Protein AF-A0A354GU33-F1 (afdb_monomer_lite)

pLDDT: mean 70.09, std 25.25, range [29.86, 96.25]

Sequence (127 aa):
MLGGLTSPANFEFTSLPSSIGRVNFSSPTLNGFCYNGVAIHPILAEVFAMAITVEAVYENGVLKPAQSLPLKEHEIVQVTVQQAQPSLAERIVARARALPPDVLDCLPDDLAAQHDHYLYGTPKKPE

Structure (mmCIF, N/CA/C/O backbone):
data_AF-A0A354GU33-F1
#
_entry.id   AF-A0A354GU33-F1
#
loop_
_atom_site.group_PDB
_atom_site.id
_atom_site.type_symbol
_atom_site.label_atom_id
_atom_site.label_alt_id
_atom_site.label_comp_id
_atom_site.label_asym_id
_atom_site.label_entity_id
_atom_site.label_seq_id
_atom_site.pdbx_PDB_ins_code
_atom_site.Cartn_x
_atom_site.Cartn_y
_atom_site.Cartn_z
_atom_site.occupancy
_atom_site.B_iso_or_equiv
_atom_site.auth_seq_id
_atom_site.auth_comp_id
_atom_site.auth_asym_id
_atom_site.auth_atom_id
_atom_site.pdbx_PDB_model_num
ATOM 1 N N . MET A 1 1 ? -40.350 23.631 28.644 1.00 38.28 1 MET A N 1
ATOM 2 C CA . MET A 1 1 ? -40.079 22.345 27.974 1.00 38.28 1 MET A CA 1
ATOM 3 C C . MET A 1 1 ? -38.588 22.259 27.710 1.00 38.28 1 MET A C 1
ATOM 5 O O . MET A 1 1 ? -38.028 23.208 27.183 1.00 38.28 1 MET A O 1
ATOM 9 N N . LEU A 1 2 ? -37.972 21.183 28.192 1.00 42.56 2 LEU A N 1
ATOM 10 C CA . LEU A 1 2 ? -36.562 20.829 28.023 1.00 42.56 2 LEU A CA 1
ATOM 11 C C . LEU A 1 2 ? -36.307 20.300 26.604 1.00 42.56 2 LEU A C 1
ATOM 13 O O . LEU A 1 2 ? -37.140 19.577 26.068 1.00 42.56 2 LEU A O 1
ATOM 17 N N . GLY A 1 3 ? -35.135 20.602 26.053 1.00 35.66 3 GLY A N 1
ATOM 18 C CA . GLY A 1 3 ? -34.580 19.976 24.849 1.00 35.66 3 GLY A CA 1
ATOM 19 C C . GLY A 1 3 ? -33.482 20.877 24.287 1.00 35.66 3 GLY A C 1
ATOM 20 O O . GLY A 1 3 ? -33.728 22.050 24.053 1.00 35.66 3 GLY A O 1
ATOM 21 N N . GLY A 1 4 ? -32.238 20.465 24.099 1.00 33.44 4 GLY A N 1
ATOM 22 C CA . GLY A 1 4 ? -31.658 19.129 24.051 1.00 33.44 4 GLY A CA 1
ATOM 23 C C . GLY A 1 4 ? -30.492 19.226 23.067 1.00 33.44 4 GLY A C 1
ATOM 24 O O . GLY A 1 4 ? -30.677 19.661 21.938 1.00 33.44 4 GLY A O 1
ATOM 25 N N . LEU A 1 5 ? -29.293 18.927 23.555 1.00 44.72 5 LEU A N 1
ATOM 26 C CA . LEU A 1 5 ? -27.995 19.019 22.886 1.00 44.72 5 LEU A CA 1
ATOM 27 C C . LEU A 1 5 ? -27.936 18.218 21.577 1.00 44.72 5 LEU A C 1
ATOM 29 O O . LEU A 1 5 ? -28.380 17.081 21.592 1.00 44.72 5 LEU A O 1
ATOM 33 N N . THR A 1 6 ? -27.235 18.730 20.557 1.00 37.19 6 THR A N 1
ATOM 34 C CA . THR A 1 6 ? -26.167 17.986 19.851 1.00 37.19 6 THR A CA 1
ATOM 35 C C . THR A 1 6 ? -25.197 18.981 19.199 1.00 37.19 6 THR A C 1
ATOM 37 O O . THR A 1 6 ? -25.452 19.506 18.117 1.00 37.19 6 THR A O 1
ATOM 40 N N . SER A 1 7 ? -24.081 19.255 19.872 1.00 40.50 7 SER A N 1
ATOM 41 C CA . SER A 1 7 ? -22.895 19.850 19.251 1.00 40.50 7 SER A CA 1
ATOM 42 C C . SER A 1 7 ? -22.077 18.702 18.646 1.00 40.50 7 SER A C 1
ATOM 44 O O . SER A 1 7 ? -21.762 17.772 19.395 1.00 40.50 7 SER A O 1
ATOM 46 N N . PRO A 1 8 ? -21.754 18.681 17.341 1.00 43.47 8 PRO A N 1
ATOM 47 C CA . PRO A 1 8 ? -20.811 17.703 16.824 1.00 43.47 8 PRO A CA 1
ATOM 48 C C . PRO A 1 8 ? -19.419 18.047 17.362 1.00 43.47 8 PRO A C 1
ATOM 50 O O . PRO A 1 8 ? -18.898 19.138 17.135 1.00 43.47 8 PRO A O 1
ATOM 53 N N . ALA A 1 9 ? -18.826 17.120 18.113 1.00 38.56 9 ALA A N 1
ATOM 54 C CA . ALA A 1 9 ? -17.428 17.204 18.499 1.00 38.56 9 ALA A CA 1
ATOM 55 C C . ALA A 1 9 ? -16.570 17.128 17.227 1.00 38.56 9 ALA A C 1
ATOM 57 O O . ALA A 1 9 ? -16.344 16.051 16.677 1.00 38.56 9 ALA A O 1
ATOM 58 N N . ASN A 1 10 ? -16.119 18.288 16.751 1.00 34.06 10 ASN A N 1
ATOM 59 C CA . ASN A 1 10 ? -15.026 18.391 15.797 1.00 34.06 10 ASN A CA 1
ATOM 60 C C . ASN A 1 10 ? -13.773 17.808 16.460 1.00 34.06 10 ASN A C 1
ATOM 62 O O . ASN A 1 10 ? -13.211 18.408 17.376 1.00 34.06 10 ASN A O 1
ATOM 66 N N . PHE A 1 11 ? -13.337 16.633 16.010 1.00 35.09 11 PHE A N 1
ATOM 67 C CA . PHE A 1 11 ? -11.981 16.161 16.270 1.00 35.09 11 PHE A CA 1
ATOM 68 C C . PHE A 1 11 ? -11.047 16.888 15.303 1.00 35.09 11 PHE A C 1
ATOM 70 O O . PHE A 1 11 ? -10.788 16.428 14.192 1.00 35.09 11 PHE A O 1
ATOM 77 N N . GLU A 1 12 ? -10.584 18.068 15.710 1.00 31.91 12 GLU A N 1
ATOM 78 C CA . GLU A 1 12 ? -9.528 18.772 14.994 1.00 31.91 12 GLU A CA 1
ATOM 79 C C . GLU A 1 12 ? -8.182 18.101 15.276 1.00 31.91 12 GLU A C 1
ATOM 81 O O . GLU A 1 12 ? -7.682 18.077 16.400 1.00 31.91 12 GLU A O 1
ATOM 86 N N . PHE A 1 13 ? -7.601 17.523 14.228 1.00 35.69 13 PHE A N 1
ATOM 87 C CA . PHE A 1 13 ? -6.265 16.947 14.238 1.00 35.69 13 PHE A CA 1
ATOM 88 C C . PHE A 1 13 ? -5.245 18.085 14.121 1.00 35.69 13 PHE A C 1
ATOM 90 O O . PHE A 1 13 ? -4.752 18.377 13.032 1.00 35.69 13 PHE A O 1
ATOM 97 N N . THR A 1 14 ? -4.954 18.778 15.222 1.00 38.00 14 THR A N 1
ATOM 98 C CA . THR A 1 14 ? -3.939 19.838 15.225 1.00 38.00 14 THR A CA 1
ATOM 99 C C . THR A 1 14 ? -2.849 19.576 16.264 1.00 38.00 14 THR A C 1
ATOM 101 O O . THR A 1 14 ? -3.053 19.601 17.470 1.00 38.00 14 THR A O 1
ATOM 104 N N . SER A 1 15 ? -1.654 19.328 15.716 1.00 41.12 15 SER A N 1
ATOM 105 C CA . SER A 1 15 ? -0.311 19.530 16.283 1.00 41.12 15 SER A CA 1
ATOM 106 C C . SER A 1 15 ? 0.060 18.858 17.616 1.00 41.12 15 SER A C 1
ATOM 108 O O . SER A 1 15 ? -0.378 19.245 18.693 1.00 41.12 15 SER A O 1
ATOM 110 N N . LEU A 1 16 ? 1.019 17.929 17.513 1.00 44.88 16 LEU A N 1
ATOM 111 C CA . LEU A 1 16 ? 1.843 17.386 18.600 1.00 44.88 16 LEU A CA 1
ATOM 112 C C . LEU A 1 16 ? 2.435 18.486 19.501 1.00 44.88 16 LEU A C 1
ATOM 114 O O . LEU A 1 16 ? 2.956 19.478 18.987 1.00 44.88 16 LEU A O 1
ATOM 118 N N . PRO A 1 17 ? 2.549 18.212 20.812 1.00 35.97 17 PRO A N 1
ATOM 119 C CA . PRO A 1 17 ? 3.784 18.558 21.501 1.00 35.97 17 PRO A CA 1
ATOM 120 C C . PRO A 1 17 ? 4.429 17.352 22.193 1.00 35.97 17 PRO A C 1
ATOM 122 O O . PRO A 1 17 ? 3.812 16.560 22.904 1.00 35.97 17 PRO A O 1
ATOM 125 N N . SER A 1 18 ? 5.731 17.254 21.966 1.00 45.16 18 SER A N 1
ATOM 126 C CA . SER A 1 18 ? 6.683 16.348 22.586 1.00 45.16 18 SER A CA 1
ATOM 127 C C . SER A 1 18 ? 6.816 16.649 24.083 1.00 45.16 18 SER A C 1
ATOM 129 O O . SER A 1 18 ? 7.375 17.678 24.453 1.00 45.16 18 SER A O 1
ATOM 131 N N . SER A 1 19 ? 6.388 15.746 24.966 1.00 37.47 19 SER A N 1
ATOM 132 C CA . SER A 1 19 ? 6.883 15.743 26.350 1.00 37.47 19 SER A CA 1
ATOM 133 C C . SER A 1 19 ? 6.839 14.340 26.954 1.00 37.47 19 SER A C 1
ATOM 135 O O . SER A 1 19 ? 5.793 13.852 27.376 1.00 37.47 19 SER A O 1
ATOM 137 N N . ILE A 1 20 ? 8.004 13.691 27.001 1.00 41.59 20 ILE A N 1
ATOM 138 C CA . ILE A 1 20 ? 8.240 12.459 27.758 1.00 41.59 20 ILE A CA 1
ATOM 139 C C . ILE A 1 20 ? 8.345 12.847 29.237 1.00 41.59 20 ILE A C 1
ATOM 141 O O . ILE A 1 20 ? 9.372 13.356 29.683 1.00 41.59 20 ILE A O 1
ATOM 145 N N . GLY A 1 21 ? 7.277 12.625 30.000 1.00 30.55 21 GLY A N 1
ATOM 146 C CA . GLY A 1 21 ? 7.303 12.679 31.461 1.00 30.55 21 GLY A CA 1
ATOM 147 C C . GLY A 1 21 ? 7.638 11.301 32.031 1.00 30.55 21 GLY A C 1
ATOM 148 O O . GLY A 1 21 ? 6.830 10.383 31.930 1.00 30.55 21 GLY A O 1
ATOM 149 N N . ARG A 1 22 ? 8.829 11.136 32.625 1.00 33.56 22 ARG A N 1
ATOM 150 C CA . ARG A 1 22 ? 9.173 9.951 33.433 1.00 33.56 22 ARG A CA 1
ATOM 151 C C . ARG A 1 22 ? 8.416 10.017 34.755 1.00 33.56 22 ARG A C 1
ATOM 153 O O . ARG A 1 22 ? 8.581 10.981 35.498 1.00 33.56 22 ARG A O 1
ATOM 160 N N . VAL A 1 23 ? 7.667 8.969 35.083 1.00 31.22 23 VAL A N 1
ATOM 161 C CA . VAL A 1 23 ? 7.104 8.774 36.425 1.00 31.22 23 VAL A CA 1
ATOM 162 C C . VAL A 1 23 ? 7.807 7.573 37.053 1.00 31.22 23 VAL A C 1
ATOM 164 O O . VAL A 1 23 ? 7.714 6.457 36.548 1.00 31.22 23 VAL A O 1
ATOM 167 N N . ASN A 1 24 ? 8.577 7.820 38.114 1.00 34.03 24 ASN A N 1
ATOM 168 C CA . ASN A 1 24 ? 9.231 6.776 38.902 1.00 34.03 24 ASN A CA 1
ATOM 169 C C . ASN A 1 24 ? 8.178 6.084 39.773 1.00 34.03 24 ASN A C 1
ATOM 171 O O . ASN A 1 24 ? 7.585 6.729 40.637 1.00 34.03 24 ASN A O 1
ATOM 175 N N . PHE A 1 25 ? 7.977 4.781 39.579 1.00 32.06 25 PHE A N 1
ATOM 176 C CA . PHE A 1 25 ? 7.177 3.966 40.488 1.00 32.06 25 PHE A CA 1
ATOM 177 C C . PHE A 1 25 ? 8.080 3.330 41.545 1.00 32.06 25 PHE A C 1
ATOM 179 O O . PHE A 1 25 ? 8.990 2.562 41.241 1.00 32.06 25 PHE A O 1
ATOM 186 N N . SER A 1 26 ? 7.822 3.703 42.796 1.00 33.25 26 SER A N 1
ATOM 187 C CA . SER A 1 26 ? 8.396 3.129 44.009 1.00 33.25 26 SER A CA 1
ATOM 188 C C . SER A 1 26 ? 7.877 1.707 44.230 1.00 33.25 26 SER A C 1
ATOM 190 O O . SER A 1 26 ? 6.667 1.485 44.277 1.00 33.25 26 SER A O 1
ATOM 192 N N . SER A 1 27 ? 8.799 0.763 44.383 1.00 37.25 27 SER A N 1
ATOM 193 C CA . SER A 1 27 ? 8.560 -0.671 44.555 1.00 37.25 27 SER A CA 1
ATOM 194 C C . SER A 1 27 ? 7.845 -1.004 45.874 1.00 37.25 27 SER A C 1
ATOM 196 O O . SER A 1 27 ? 8.325 -0.582 46.928 1.00 37.25 27 SER A O 1
ATOM 198 N N . PRO A 1 28 ? 6.794 -1.843 45.874 1.00 37.25 28 PRO A N 1
ATOM 199 C CA . PRO A 1 28 ? 6.403 -2.609 47.045 1.00 37.25 28 PRO A CA 1
ATOM 200 C C . PRO A 1 28 ? 6.969 -4.035 46.988 1.00 37.25 28 PRO A C 1
ATOM 202 O O . PRO A 1 28 ? 7.024 -4.690 45.948 1.00 37.25 28 PRO A O 1
ATOM 205 N N . THR A 1 29 ? 7.420 -4.489 48.150 1.00 36.66 29 THR A N 1
ATOM 206 C CA . THR A 1 29 ? 8.071 -5.766 48.424 1.00 36.66 29 THR A CA 1
ATOM 207 C C . THR A 1 29 ? 7.117 -6.966 48.350 1.00 36.66 29 THR A C 1
ATOM 209 O O . THR A 1 29 ? 6.013 -6.952 48.884 1.00 36.66 29 THR A O 1
ATOM 212 N N . LEU A 1 30 ? 7.635 -8.002 47.685 1.00 45.84 30 LEU A N 1
ATOM 213 C CA . LEU A 1 30 ? 7.270 -9.420 47.571 1.00 45.84 30 LEU A CA 1
ATOM 214 C C . LEU A 1 30 ? 6.204 -9.998 48.526 1.00 45.84 30 LEU A C 1
ATOM 216 O O . LEU A 1 30 ? 6.421 -10.106 49.729 1.00 45.84 30 LEU A O 1
ATOM 220 N N . ASN A 1 31 ? 5.165 -10.592 47.932 1.00 39.41 31 ASN A N 1
ATOM 221 C CA . ASN A 1 31 ? 4.633 -11.880 48.381 1.00 39.41 31 ASN A CA 1
ATOM 222 C C . ASN A 1 31 ? 4.290 -12.738 47.155 1.00 39.41 31 ASN A C 1
ATOM 224 O O . ASN A 1 31 ? 3.648 -12.272 46.216 1.00 39.41 31 ASN A O 1
ATOM 228 N N . GLY A 1 32 ? 4.835 -13.956 47.138 1.00 37.03 32 GLY A N 1
ATOM 229 C CA . GLY A 1 32 ? 4.931 -14.823 45.966 1.00 37.03 32 GLY A CA 1
ATOM 230 C C . GLY A 1 32 ? 3.592 -15.359 45.464 1.00 37.03 32 GLY A C 1
ATOM 231 O O . GLY A 1 32 ? 2.766 -15.836 46.238 1.00 37.03 32 GLY A O 1
ATOM 232 N N . PHE A 1 33 ? 3.423 -15.335 44.143 1.00 38.19 33 PHE A N 1
ATOM 233 C CA . PHE A 1 33 ? 2.340 -16.011 43.439 1.00 38.19 33 PHE A CA 1
ATOM 234 C C . PHE A 1 33 ? 2.857 -17.324 42.849 1.00 38.19 33 PHE A C 1
ATOM 236 O O . PHE A 1 33 ? 3.726 -17.326 41.980 1.00 38.19 33 PHE A O 1
ATOM 243 N N . CYS A 1 34 ? 2.297 -18.440 43.314 1.00 29.86 34 CYS A N 1
ATOM 244 C CA . CYS A 1 34 ? 2.479 -19.762 42.726 1.00 29.86 34 CYS A CA 1
ATOM 245 C C . CYS A 1 34 ? 1.207 -20.120 41.940 1.00 29.86 34 CYS A C 1
ATOM 247 O O . CYS A 1 34 ? 0.137 -20.222 42.538 1.00 29.86 34 CYS A O 1
ATOM 249 N N . TYR A 1 35 ? 1.310 -20.353 40.629 1.00 36.47 35 TYR A N 1
ATOM 250 C CA . TYR A 1 35 ? 0.260 -21.005 39.836 1.00 36.47 35 TYR A CA 1
ATOM 251 C C . TYR A 1 35 ? 0.899 -22.108 38.979 1.00 36.47 35 TYR A C 1
ATOM 253 O O . TYR A 1 35 ? 1.898 -21.876 38.304 1.00 36.47 35 TYR A O 1
ATOM 261 N N . ASN A 1 36 ? 0.347 -23.322 39.054 1.00 34.69 36 ASN A N 1
ATOM 262 C CA . ASN A 1 36 ? 0.729 -24.512 38.275 1.00 34.69 36 ASN A CA 1
ATOM 263 C C . ASN A 1 36 ? 2.180 -25.022 38.391 1.00 34.69 36 ASN A C 1
ATOM 265 O O . ASN A 1 36 ? 2.716 -25.553 37.426 1.00 34.69 36 ASN A O 1
ATOM 269 N N . GLY A 1 37 ? 2.816 -24.931 39.563 1.00 45.38 37 GLY A N 1
ATOM 270 C CA . GLY A 1 37 ? 4.011 -25.741 39.867 1.00 45.38 37 GLY A CA 1
ATOM 271 C C . GLY A 1 37 ? 5.259 -25.480 39.009 1.00 45.38 37 GLY A C 1
ATOM 272 O O . GLY A 1 37 ? 6.213 -26.249 39.088 1.00 45.38 37 GLY A O 1
ATOM 273 N N . VAL A 1 38 ? 5.287 -24.402 38.224 1.00 43.72 38 VAL A N 1
ATOM 274 C CA . VAL A 1 38 ? 6.470 -23.967 37.476 1.00 43.72 38 VAL A CA 1
ATOM 275 C C . VAL A 1 38 ? 7.104 -22.802 38.226 1.00 43.72 38 VAL A C 1
ATOM 277 O O . VAL A 1 38 ? 6.478 -21.761 38.420 1.00 43.72 38 VAL A O 1
ATOM 280 N N . ALA A 1 39 ? 8.351 -22.978 38.664 1.00 38.22 39 ALA A N 1
ATOM 281 C CA . ALA A 1 39 ? 9.161 -21.900 39.212 1.00 38.22 39 ALA A CA 1
ATOM 282 C C . ALA A 1 39 ? 9.495 -20.915 38.084 1.00 38.22 39 ALA A C 1
ATOM 284 O O . ALA A 1 39 ? 10.441 -21.114 37.322 1.00 38.22 39 ALA A O 1
ATOM 285 N N . ILE A 1 40 ? 8.689 -19.865 37.944 1.00 44.12 40 ILE A N 1
ATOM 286 C CA . ILE A 1 40 ? 8.995 -18.774 37.025 1.00 44.12 40 ILE A CA 1
ATOM 287 C C . ILE A 1 40 ? 10.095 -17.947 37.691 1.00 44.12 40 ILE A C 1
ATOM 289 O O . ILE A 1 40 ? 9.853 -17.229 38.660 1.00 44.12 40 ILE A O 1
ATOM 293 N N . HIS A 1 41 ? 11.333 -18.109 37.217 1.00 36.75 41 HIS A N 1
ATOM 294 C CA . HIS A 1 41 ? 12.445 -17.257 37.629 1.00 36.75 41 HIS A CA 1
ATOM 295 C C . HIS A 1 41 ? 12.064 -15.782 37.385 1.00 36.75 41 HIS A C 1
ATOM 297 O O . HIS A 1 41 ? 11.552 -15.463 36.311 1.00 36.75 41 HIS A O 1
ATOM 303 N N . PRO A 1 42 ? 12.320 -14.866 38.337 1.00 44.91 42 PRO A N 1
ATOM 304 C CA . PRO A 1 42 ? 11.762 -13.507 38.345 1.00 44.91 42 PRO A CA 1
ATOM 305 C C . PRO A 1 42 ? 12.372 -12.544 37.303 1.00 44.91 42 PRO A C 1
ATOM 307 O O . PRO A 1 42 ? 12.338 -11.335 37.496 1.00 44.91 42 PRO A O 1
ATOM 310 N N . ILE A 1 43 ? 12.943 -13.044 36.202 1.00 41.50 43 ILE A N 1
ATOM 311 C CA . ILE A 1 43 ? 13.741 -12.243 35.252 1.00 41.50 43 ILE A CA 1
ATOM 312 C C . ILE A 1 43 ? 13.002 -11.998 33.919 1.00 41.50 43 ILE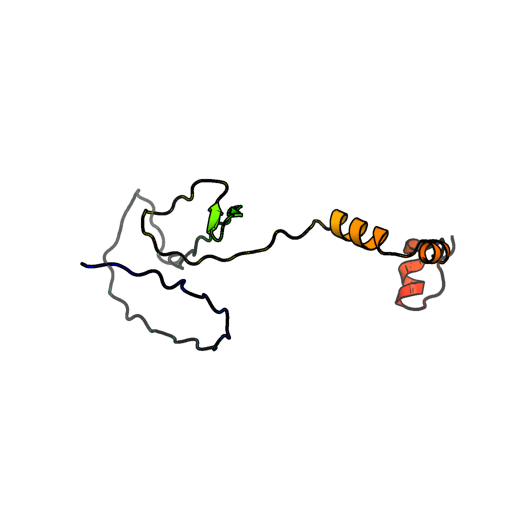 A C 1
ATOM 314 O O . ILE A 1 43 ? 13.571 -11.456 32.984 1.00 41.50 43 ILE A O 1
ATOM 318 N N . LEU A 1 44 ? 11.717 -12.349 33.807 1.00 42.50 44 LEU A N 1
ATOM 319 C CA . LEU A 1 44 ? 10.911 -12.084 32.599 1.00 42.50 44 LEU A CA 1
ATOM 320 C C . LEU A 1 44 ? 9.535 -11.486 32.929 1.00 42.50 44 LEU A C 1
ATOM 322 O O . LEU A 1 44 ? 8.535 -11.797 32.292 1.00 42.50 44 LEU A O 1
ATOM 326 N N . ALA A 1 45 ? 9.480 -10.609 33.931 1.00 39.25 45 ALA A N 1
ATOM 327 C CA . ALA A 1 45 ? 8.361 -9.689 34.128 1.00 39.25 45 ALA A CA 1
ATOM 328 C C . ALA A 1 45 ? 8.686 -8.320 33.502 1.00 39.25 45 ALA A C 1
ATOM 330 O O . ALA A 1 45 ? 8.512 -7.278 34.128 1.00 39.25 45 ALA A O 1
ATOM 331 N N . GLU A 1 46 ? 9.196 -8.321 32.269 1.00 45.66 46 GLU A N 1
ATOM 332 C CA . GLU A 1 46 ? 9.125 -7.143 31.411 1.00 45.66 46 GLU A CA 1
ATOM 333 C C . GLU A 1 46 ? 7.806 -7.211 30.642 1.00 45.66 46 GLU A C 1
ATOM 335 O O . GLU A 1 46 ? 7.446 -8.228 30.052 1.00 45.66 46 GLU A O 1
ATOM 340 N N . VAL A 1 47 ? 7.050 -6.125 30.735 1.00 45.41 47 VAL A N 1
ATOM 341 C CA . VAL A 1 47 ? 5.721 -5.915 30.169 1.00 45.41 47 VAL A CA 1
ATOM 342 C C . VAL A 1 47 ? 5.714 -6.268 28.678 1.00 45.41 47 VAL A C 1
ATOM 344 O O . VAL A 1 47 ? 6.105 -5.463 27.835 1.00 45.41 47 VAL A O 1
ATOM 347 N N . PHE A 1 48 ? 5.230 -7.463 28.334 1.00 42.56 48 PHE A N 1
ATOM 348 C CA . PHE A 1 48 ? 4.824 -7.773 26.968 1.00 42.56 48 PHE A CA 1
ATOM 349 C C . PHE A 1 48 ? 3.578 -6.930 26.683 1.00 42.56 48 PHE A C 1
ATOM 351 O O . PHE A 1 48 ? 2.454 -7.316 27.005 1.00 42.56 48 PHE A O 1
ATOM 358 N N . ALA A 1 49 ? 3.768 -5.743 26.115 1.00 49.84 49 ALA A N 1
ATOM 359 C CA . ALA A 1 49 ? 2.695 -5.043 25.432 1.00 49.84 49 ALA A CA 1
ATOM 360 C C . ALA A 1 49 ? 2.273 -5.928 24.249 1.00 49.84 49 ALA A C 1
ATOM 362 O O . ALA A 1 49 ? 2.876 -5.884 23.178 1.00 49.84 49 ALA A O 1
ATOM 363 N N . MET A 1 50 ? 1.298 -6.814 24.462 1.00 64.94 50 MET A N 1
ATOM 364 C CA . MET A 1 50 ? 0.760 -7.658 23.401 1.00 64.94 50 MET A CA 1
ATOM 365 C C . MET A 1 50 ? -0.119 -6.791 22.501 1.00 64.94 50 MET A C 1
ATOM 367 O O . MET A 1 50 ? -1.315 -6.639 22.729 1.00 64.94 50 MET A O 1
ATOM 371 N N . ALA A 1 51 ? 0.496 -6.167 21.499 1.00 79.38 51 ALA A N 1
ATOM 372 C CA . ALA A 1 51 ? -0.229 -5.467 20.451 1.00 79.38 51 ALA A CA 1
ATOM 373 C C . ALA A 1 51 ? -1.045 -6.482 19.632 1.00 79.38 51 ALA A C 1
ATOM 375 O O . ALA A 1 51 ? -0.492 -7.436 19.085 1.00 79.38 51 ALA A O 1
ATOM 376 N N . ILE A 1 52 ? -2.358 -6.270 19.536 1.00 83.12 52 ILE A N 1
ATOM 377 C CA . ILE A 1 52 ? -3.248 -7.075 18.692 1.00 83.12 52 ILE A CA 1
ATOM 378 C C . ILE A 1 52 ? -3.391 -6.352 17.348 1.00 83.12 52 ILE A C 1
ATOM 380 O O . ILE A 1 52 ? -3.837 -5.207 17.308 1.00 83.12 52 ILE A O 1
ATOM 384 N N . THR A 1 53 ? -3.015 -7.011 16.247 1.00 88.56 53 THR A N 1
ATOM 385 C CA . THR A 1 53 ? -3.215 -6.487 14.884 1.00 88.56 53 THR A CA 1
ATOM 386 C C . THR A 1 53 ? -4.424 -7.172 14.263 1.00 88.56 53 THR A C 1
ATOM 388 O O . THR A 1 53 ? -4.466 -8.398 14.189 1.00 88.56 53 THR A O 1
ATOM 391 N N . VAL A 1 54 ? -5.409 -6.389 13.830 1.00 89.88 54 VAL A N 1
ATOM 392 C CA . VAL A 1 54 ? -6.625 -6.883 13.173 1.00 89.88 54 VAL A CA 1
ATOM 393 C C . VAL A 1 54 ? -6.942 -6.026 11.960 1.00 89.88 54 VAL A C 1
ATOM 395 O O . VAL A 1 54 ? -6.657 -4.828 11.946 1.00 89.88 54 VAL A O 1
ATOM 398 N N . GLU A 1 55 ? -7.567 -6.630 10.958 1.00 91.69 55 GLU A N 1
ATOM 399 C CA . GLU A 1 55 ? -8.144 -5.882 9.849 1.00 91.69 55 GLU A CA 1
ATOM 400 C C . GLU A 1 55 ? -9.443 -5.204 10.289 1.00 91.69 55 GLU A C 1
ATOM 402 O O . GLU A 1 55 ? -10.241 -5.757 11.056 1.00 91.69 55 GLU A O 1
ATOM 407 N N . ALA A 1 56 ? -9.654 -3.984 9.806 1.00 92.38 56 ALA A N 1
ATOM 408 C CA . ALA A 1 56 ? -10.833 -3.195 10.112 1.00 92.38 56 ALA A CA 1
ATOM 409 C C . ALA A 1 56 ? -11.234 -2.345 8.907 1.00 92.38 56 ALA A C 1
ATOM 411 O O . ALA A 1 56 ? -10.385 -1.870 8.150 1.00 92.38 56 ALA A O 1
ATOM 412 N N . VAL A 1 57 ? -12.537 -2.130 8.760 1.00 93.69 57 VAL A N 1
ATOM 413 C CA . VAL A 1 57 ? -13.127 -1.283 7.725 1.00 93.69 57 VAL A CA 1
ATOM 414 C C . VAL A 1 57 ? -13.626 -0.003 8.381 1.00 93.69 57 VAL A C 1
ATOM 416 O O . VAL A 1 57 ? -14.278 -0.031 9.425 1.00 93.69 57 VAL A O 1
ATOM 419 N N . TYR A 1 58 ? -13.307 1.138 7.781 1.00 93.38 58 TYR A N 1
ATOM 420 C CA . TYR A 1 58 ? -13.811 2.428 8.232 1.00 93.38 58 TYR A CA 1
ATOM 421 C C . TYR A 1 58 ? -15.118 2.766 7.511 1.00 93.38 58 TYR A C 1
ATOM 423 O O . TYR A 1 58 ? -15.121 2.970 6.298 1.00 93.38 58 TYR A O 1
ATOM 431 N N . GLU A 1 59 ? -16.223 2.845 8.253 1.00 93.62 59 GLU A N 1
ATOM 432 C CA . GLU A 1 59 ? -17.555 3.113 7.700 1.00 93.62 59 GLU A CA 1
ATOM 433 C C . GLU A 1 59 ? -18.318 4.114 8.567 1.00 93.62 59 GLU A C 1
ATOM 435 O O . GLU A 1 59 ? -18.399 3.961 9.787 1.00 93.62 59 GLU A O 1
ATOM 440 N N . ASN A 1 60 ? -18.934 5.120 7.936 1.00 95.44 60 ASN A N 1
ATOM 441 C CA . ASN A 1 60 ? -19.784 6.122 8.597 1.00 95.44 60 ASN A CA 1
ATOM 442 C C . ASN A 1 60 ? -19.118 6.820 9.798 1.00 95.44 60 ASN A C 1
ATOM 444 O O . ASN A 1 60 ? -19.775 7.114 10.793 1.00 95.44 60 ASN A O 1
ATOM 448 N N . GLY A 1 61 ? -17.808 7.061 9.729 1.00 93.19 61 GLY A N 1
ATOM 449 C CA . GLY A 1 61 ? -17.077 7.716 10.813 1.00 93.19 61 GLY A CA 1
ATOM 450 C C . GLY A 1 61 ? -16.513 6.772 11.881 1.00 93.19 61 GLY A C 1
ATOM 451 O O . GLY A 1 61 ? -15.820 7.242 12.781 1.00 93.19 61 GLY A O 1
ATOM 452 N N . VAL A 1 62 ? -16.776 5.461 11.796 1.00 94.56 62 VAL A N 1
ATOM 453 C CA . VAL A 1 62 ? -16.426 4.470 12.828 1.00 94.56 62 VAL A CA 1
ATOM 454 C C . VAL A 1 62 ? -15.523 3.377 12.252 1.00 94.56 62 VAL A C 1
ATOM 456 O O . VAL A 1 62 ? -15.787 2.838 11.178 1.00 94.56 62 VAL A O 1
ATOM 459 N N . LEU A 1 63 ? -14.462 3.018 12.984 1.00 92.62 63 LEU A N 1
ATOM 460 C CA . LEU A 1 63 ? -13.597 1.886 12.647 1.00 92.62 63 LEU A CA 1
ATOM 461 C C . LEU A 1 63 ? -14.235 0.580 13.139 1.00 92.62 63 LEU A C 1
ATOM 463 O O . LEU A 1 63 ? -14.389 0.381 14.344 1.00 92.62 63 LEU A O 1
ATOM 467 N N . LYS A 1 64 ? -14.604 -0.303 12.210 1.00 93.25 64 LYS A N 1
ATOM 468 C CA . LYS A 1 64 ? -15.244 -1.592 12.487 1.00 93.25 64 LYS A CA 1
ATOM 469 C C . LYS A 1 64 ? -14.259 -2.735 12.238 1.00 93.25 64 LYS A C 1
ATOM 471 O O . LYS A 1 64 ? -13.879 -2.961 11.090 1.00 93.25 64 LYS A O 1
ATOM 476 N N . PRO A 1 65 ? -13.843 -3.470 13.274 1.00 92.06 65 PRO A N 1
ATOM 477 C CA . PRO A 1 65 ? -13.047 -4.678 13.101 1.00 92.06 65 PRO A CA 1
ATOM 478 C C . PRO A 1 65 ? -13.772 -5.725 12.249 1.00 92.06 65 PRO A C 1
ATOM 480 O O . PRO A 1 65 ? -14.976 -5.920 12.409 1.00 92.06 65 PRO A O 1
ATOM 483 N N . ALA A 1 66 ? -13.041 -6.432 11.386 1.00 92.19 66 ALA A N 1
ATOM 484 C CA . ALA A 1 66 ? -13.593 -7.537 10.595 1.00 92.19 66 ALA A CA 1
ATOM 485 C C . ALA A 1 66 ? -13.944 -8.767 11.460 1.00 92.19 66 ALA A C 1
ATOM 487 O O . ALA A 1 66 ? -14.745 -9.608 11.061 1.00 92.19 66 ALA A O 1
ATOM 488 N N . GLN A 1 67 ? -13.353 -8.855 12.655 1.00 90.00 67 GLN A N 1
ATOM 489 C CA . GLN A 1 67 ? -13.554 -9.925 13.628 1.00 90.00 67 GLN A CA 1
ATOM 490 C C . GLN A 1 67 ? -13.690 -9.359 15.045 1.00 90.00 67 GLN A C 1
ATOM 492 O O . GLN A 1 67 ? -13.187 -8.275 15.337 1.00 90.00 67 GLN A O 1
ATOM 497 N N . SER A 1 68 ? -14.340 -10.098 15.943 1.00 88.50 68 SER A N 1
ATOM 498 C CA . SER A 1 68 ? -14.476 -9.706 17.349 1.00 88.50 68 SER A CA 1
ATOM 499 C C . SER A 1 68 ? -13.112 -9.625 18.042 1.00 88.50 68 SER A C 1
ATOM 501 O O . SER A 1 68 ? -12.298 -10.542 17.932 1.00 88.50 68 SER A O 1
ATOM 503 N N . LEU A 1 69 ? -12.869 -8.538 18.779 1.00 89.00 69 LEU A N 1
ATOM 504 C CA . LEU A 1 69 ? -11.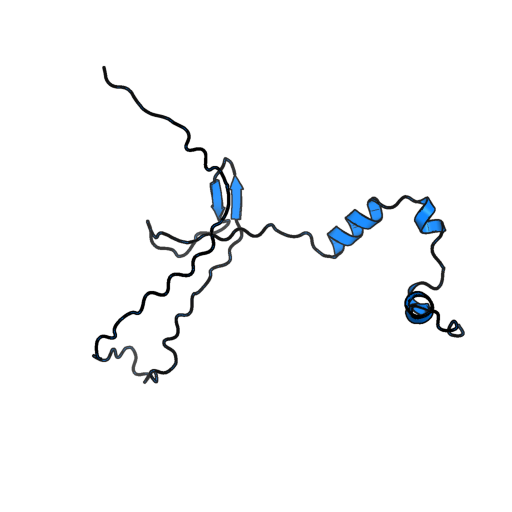646 -8.377 19.564 1.00 89.00 69 LEU A CA 1
ATOM 505 C C . LEU A 1 69 ? -11.816 -9.021 20.946 1.00 89.00 69 LEU A C 1
ATOM 507 O O . LEU A 1 69 ? -12.848 -8.807 21.583 1.00 89.00 69 LEU A O 1
ATOM 511 N N . PRO A 1 70 ? -10.801 -9.737 21.458 1.00 87.81 70 PRO A N 1
ATOM 512 C CA . PRO A 1 70 ? -10.816 -10.321 22.797 1.00 87.81 70 PRO A CA 1
ATOM 513 C C . PRO A 1 70 ? -10.493 -9.269 23.878 1.00 87.81 70 PRO A C 1
ATOM 515 O O . PRO A 1 70 ? -9.607 -9.471 24.704 1.00 87.81 70 PRO A O 1
ATOM 518 N N . LEU A 1 71 ? -11.178 -8.125 23.846 1.00 88.12 71 LEU A N 1
ATOM 519 C CA . LEU A 1 71 ? -11.059 -7.057 24.843 1.00 88.12 71 LEU A CA 1
ATOM 520 C C . LEU A 1 71 ? -12.234 -7.125 25.815 1.00 88.12 71 LEU A C 1
ATOM 522 O O . LEU A 1 71 ? -13.316 -7.603 25.459 1.00 88.12 71 LEU A O 1
ATOM 526 N N . LYS A 1 72 ? -12.045 -6.639 27.043 1.00 88.25 72 LYS A N 1
ATOM 527 C CA . LYS A 1 72 ? -13.161 -6.539 27.987 1.00 88.25 72 LYS A CA 1
ATOM 528 C C . LYS A 1 72 ? -14.095 -5.411 27.563 1.00 88.25 72 LYS A C 1
ATOM 530 O O . LYS A 1 72 ? -13.675 -4.402 26.997 1.00 88.25 72 LYS A O 1
ATOM 535 N N . GLU A 1 73 ? -15.376 -5.562 27.874 1.00 91.38 73 GLU A N 1
ATOM 536 C CA . GLU A 1 73 ? -16.325 -4.467 27.696 1.00 91.38 73 GLU A CA 1
ATOM 537 C C . GLU A 1 73 ? -15.867 -3.239 28.496 1.00 91.38 73 GLU A C 1
ATOM 539 O O . GLU A 1 73 ? -15.450 -3.359 29.649 1.00 91.38 73 GLU A O 1
ATOM 544 N N . HIS A 1 74 ? -15.957 -2.057 27.881 1.00 91.62 74 HIS A N 1
ATOM 545 C CA . HIS A 1 74 ? -15.520 -0.771 28.446 1.00 91.62 74 HIS A CA 1
ATOM 546 C C . HIS A 1 74 ? -14.013 -0.647 28.736 1.00 91.62 74 HIS A C 1
ATOM 548 O O . HIS A 1 74 ? -13.594 0.257 29.461 1.00 91.62 74 HIS A O 1
ATOM 554 N N . GLU A 1 75 ? -13.181 -1.514 28.160 1.00 89.31 75 GLU A N 1
ATOM 555 C CA . GLU A 1 75 ? -11.731 -1.361 28.221 1.00 89.31 75 GLU A CA 1
ATOM 556 C C . GLU A 1 75 ? -11.276 -0.181 27.344 1.00 89.31 75 GLU A C 1
ATOM 558 O O . GLU A 1 75 ? -11.563 -0.125 26.147 1.00 89.31 75 GLU A O 1
ATOM 563 N N . ILE A 1 76 ? -10.573 0.789 27.938 1.00 90.31 76 ILE A N 1
ATOM 564 C CA . ILE A 1 76 ? -9.979 1.910 27.199 1.00 90.31 76 ILE A CA 1
ATOM 565 C C . ILE A 1 76 ? -8.671 1.436 26.569 1.00 90.31 76 ILE A C 1
ATOM 567 O O . ILE A 1 76 ? -7.748 1.038 27.277 1.00 90.31 76 ILE A O 1
ATOM 571 N N . VAL A 1 77 ? -8.579 1.519 25.242 1.00 89.81 77 VAL A N 1
ATOM 572 C CA . VAL A 1 77 ? -7.422 1.053 24.469 1.00 89.81 77 VAL A CA 1
ATOM 573 C C . VAL A 1 77 ? -6.849 2.155 23.583 1.00 89.81 77 VAL A C 1
ATOM 575 O O . VAL A 1 77 ? -7.545 3.092 23.191 1.00 89.81 77 VAL A O 1
ATOM 578 N N . GLN A 1 78 ? -5.571 2.027 23.232 1.00 91.50 78 GLN A N 1
ATOM 579 C CA . GLN A 1 78 ? -4.933 2.862 22.219 1.00 91.50 78 GLN A CA 1
ATOM 580 C C . GLN A 1 78 ? -5.084 2.209 20.843 1.00 91.50 78 GLN A C 1
ATOM 582 O O . GLN A 1 78 ? -4.742 1.042 20.662 1.00 91.50 78 GLN A O 1
ATOM 587 N N . VAL A 1 79 ? -5.551 2.974 19.859 1.00 91.12 79 VAL A N 1
ATOM 588 C CA . VAL A 1 79 ? -5.731 2.496 18.482 1.00 91.12 79 VAL A CA 1
ATOM 589 C C . VAL A 1 79 ? -4.627 3.060 17.592 1.00 91.12 79 VAL A C 1
ATOM 591 O O . VAL A 1 79 ? -4.387 4.266 17.584 1.00 91.12 79 VAL A O 1
ATOM 594 N N . THR A 1 80 ? -3.979 2.188 16.815 1.00 92.12 80 THR A N 1
ATOM 595 C CA . THR A 1 80 ? -3.034 2.576 15.757 1.00 92.12 80 THR A CA 1
ATOM 596 C C . THR A 1 80 ? -3.622 2.186 14.409 1.00 92.12 80 THR A C 1
ATOM 598 O O . THR A 1 80 ? -3.934 1.018 14.192 1.00 92.12 80 THR A O 1
ATOM 601 N N . VAL A 1 81 ? -3.765 3.149 13.497 1.00 92.06 81 VAL A N 1
ATOM 602 C CA . VAL A 1 81 ? -4.284 2.905 12.145 1.00 92.06 81 VAL A CA 1
ATOM 603 C C . VAL A 1 81 ? -3.121 2.852 11.164 1.00 92.06 81 VAL A C 1
ATOM 605 O O . VAL A 1 81 ? -2.333 3.792 11.078 1.00 92.06 81 VAL A O 1
ATOM 608 N N . GLN A 1 82 ? -3.034 1.763 10.406 1.00 89.62 82 GLN A N 1
ATOM 609 C CA . GLN A 1 82 ? -2.103 1.621 9.291 1.00 89.62 82 GLN A CA 1
ATOM 610 C C . GLN A 1 82 ? -2.921 1.430 8.019 1.00 89.62 82 GLN A C 1
ATOM 612 O O . GLN A 1 82 ? -3.771 0.545 7.951 1.00 89.62 82 GLN A O 1
ATOM 617 N N . GLN A 1 83 ? -2.700 2.281 7.019 1.00 87.12 83 GLN A N 1
ATOM 618 C CA . GLN A 1 83 ? -3.353 2.107 5.725 1.00 87.12 83 GLN A CA 1
ATOM 619 C C . GLN A 1 83 ? -2.779 0.871 5.036 1.00 87.12 83 GLN A C 1
ATOM 621 O O . GLN A 1 83 ? -1.558 0.719 4.965 1.00 87.12 83 GLN A O 1
ATOM 626 N N . ALA A 1 84 ? -3.656 0.017 4.504 1.00 84.25 84 ALA A N 1
ATOM 627 C CA . ALA A 1 84 ? -3.241 -1.089 3.657 1.00 84.25 84 ALA A CA 1
ATOM 628 C C . ALA A 1 84 ? -2.440 -0.526 2.476 1.00 84.25 84 ALA A C 1
ATOM 630 O O . ALA A 1 84 ? -2.953 0.253 1.670 1.00 84.25 84 ALA A O 1
ATOM 631 N N . GLN A 1 85 ? -1.155 -0.868 2.415 1.00 88.06 85 GLN A N 1
ATOM 632 C CA . GLN A 1 85 ? -0.315 -0.458 1.303 1.00 88.06 85 GLN A CA 1
ATOM 633 C C . GLN A 1 85 ? -0.539 -1.421 0.138 1.00 88.06 85 GLN A C 1
ATOM 635 O O . GLN A 1 85 ? -0.553 -2.634 0.357 1.00 88.06 85 GLN A O 1
ATOM 640 N N . PRO A 1 86 ? -0.679 -0.912 -1.097 1.00 90.06 86 PRO A N 1
ATOM 641 C CA . PRO A 1 86 ? -0.700 -1.776 -2.263 1.00 90.06 86 PRO A CA 1
ATOM 642 C C . PRO A 1 86 ? 0.590 -2.596 -2.314 1.00 90.06 86 PRO A C 1
ATOM 644 O O . PRO A 1 86 ? 1.684 -2.105 -1.996 1.00 90.06 86 PRO A O 1
ATOM 647 N N . SER A 1 87 ? 0.457 -3.842 -2.743 1.00 93.69 87 SER A N 1
ATOM 648 C CA . SER A 1 87 ? 1.574 -4.750 -2.962 1.00 93.69 87 SER A CA 1
ATOM 649 C C . SER A 1 87 ? 2.587 -4.156 -3.945 1.00 93.69 87 SER A C 1
ATOM 651 O O . SER A 1 87 ? 2.288 -3.265 -4.748 1.00 93.69 87 SER A O 1
ATOM 653 N N . LEU A 1 88 ? 3.819 -4.673 -3.921 1.00 94.56 88 LEU A N 1
ATOM 654 C CA . LEU A 1 88 ? 4.853 -4.241 -4.862 1.00 94.56 88 LEU A CA 1
ATOM 655 C C . LEU A 1 88 ? 4.396 -4.393 -6.323 1.00 94.56 88 LEU A C 1
ATOM 657 O O . LEU A 1 88 ? 4.624 -3.492 -7.125 1.00 94.56 88 LEU A O 1
ATOM 661 N N . ALA A 1 89 ? 3.705 -5.488 -6.649 1.00 95.25 89 ALA A N 1
ATOM 662 C CA . ALA A 1 89 ? 3.178 -5.734 -7.988 1.00 95.25 89 ALA A CA 1
ATOM 663 C C . ALA A 1 89 ? 2.151 -4.669 -8.406 1.00 95.25 89 ALA A C 1
ATOM 665 O O . ALA A 1 89 ? 2.280 -4.080 -9.478 1.00 95.25 89 ALA A O 1
ATOM 666 N N . GLU A 1 90 ? 1.178 -4.355 -7.545 1.00 96.25 90 GLU A N 1
ATOM 667 C CA . GLU A 1 90 ? 0.175 -3.315 -7.820 1.00 96.25 90 GLU A CA 1
ATOM 668 C C . GLU A 1 90 ? 0.821 -1.943 -8.010 1.00 96.25 90 GLU A C 1
ATOM 670 O O . GLU A 1 90 ? 0.454 -1.193 -8.916 1.00 96.25 90 GLU A O 1
ATOM 675 N N . ARG A 1 91 ? 1.840 -1.634 -7.203 1.00 95.50 91 ARG A N 1
ATOM 676 C CA . ARG A 1 91 ? 2.614 -0.395 -7.332 1.00 95.50 91 ARG A CA 1
ATOM 677 C C . ARG A 1 91 ? 3.367 -0.327 -8.659 1.00 95.50 91 ARG A C 1
ATOM 679 O O . ARG A 1 91 ? 3.351 0.727 -9.295 1.00 95.50 91 ARG A O 1
ATOM 686 N N . ILE A 1 92 ? 4.001 -1.423 -9.083 1.00 94.81 92 ILE A N 1
ATOM 687 C CA . ILE A 1 92 ? 4.696 -1.508 -10.377 1.00 94.81 92 ILE A CA 1
ATOM 688 C C . ILE A 1 92 ? 3.701 -1.309 -11.521 1.00 94.81 92 ILE A C 1
ATOM 690 O O . ILE A 1 92 ? 3.946 -0.474 -12.385 1.00 94.81 92 ILE A O 1
ATOM 694 N N . VAL A 1 93 ? 2.555 -1.996 -11.504 1.00 95.81 93 VAL A N 1
ATOM 695 C CA . VAL A 1 93 ? 1.520 -1.863 -12.545 1.00 95.81 93 VAL A CA 1
ATOM 696 C C . VAL A 1 93 ? 0.969 -0.439 -12.607 1.00 95.81 93 VAL A C 1
ATOM 698 O O . VAL A 1 93 ? 0.834 0.121 -13.695 1.00 95.81 93 VAL A O 1
ATOM 701 N N . ALA A 1 94 ? 0.676 0.172 -11.457 1.00 94.12 94 ALA A N 1
ATOM 702 C CA . ALA A 1 94 ? 0.199 1.551 -11.399 1.00 94.12 94 ALA A CA 1
ATOM 703 C C . ALA A 1 94 ? 1.221 2.530 -11.996 1.00 94.12 94 ALA A C 1
ATOM 705 O O . ALA A 1 94 ? 0.849 3.432 -12.743 1.00 94.12 94 ALA A O 1
ATOM 706 N N . ARG A 1 95 ? 2.512 2.329 -11.710 1.00 93.44 95 ARG A N 1
ATOM 707 C CA . A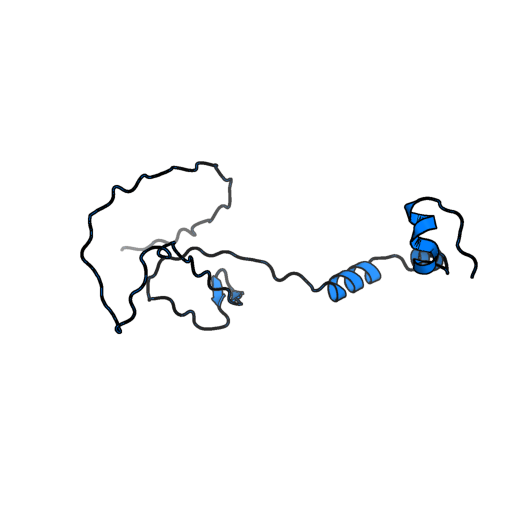RG A 1 95 ? 3.594 3.145 -12.275 1.00 93.44 95 ARG A CA 1
ATOM 708 C C . ARG A 1 95 ? 3.787 2.900 -13.769 1.00 93.44 95 ARG A C 1
ATOM 710 O O . ARG A 1 95 ? 3.878 3.873 -14.505 1.00 93.44 95 ARG A O 1
ATOM 717 N N . ALA A 1 96 ? 3.787 1.644 -14.212 1.00 90.31 96 ALA A N 1
ATOM 718 C CA . ALA A 1 96 ? 3.900 1.263 -15.619 1.00 90.31 96 ALA A CA 1
ATOM 719 C C . ALA A 1 96 ? 2.793 1.898 -16.472 1.00 90.31 96 ALA A C 1
ATOM 721 O O . ALA A 1 96 ? 3.072 2.456 -17.524 1.00 90.31 96 ALA A O 1
ATOM 722 N N . ARG A 1 97 ? 1.544 1.895 -15.987 1.00 91.06 97 ARG A N 1
ATOM 723 C CA . ARG A 1 97 ? 0.412 2.545 -16.674 1.00 91.06 97 ARG A CA 1
ATOM 724 C C . ARG A 1 97 ? 0.513 4.070 -16.733 1.00 91.06 97 ARG A C 1
ATOM 726 O O . ARG A 1 97 ? -0.123 4.677 -17.585 1.00 91.06 97 ARG A O 1
ATOM 733 N N . ALA A 1 98 ? 1.252 4.684 -15.813 1.00 93.00 98 ALA A N 1
ATOM 734 C CA . ALA A 1 98 ? 1.447 6.129 -15.774 1.00 93.00 98 ALA A CA 1
ATOM 735 C C . ALA A 1 98 ? 2.605 6.608 -16.673 1.00 93.00 98 ALA A C 1
ATOM 737 O O . ALA A 1 98 ? 2.786 7.816 -16.821 1.00 93.00 98 ALA A O 1
ATOM 738 N N . LEU A 1 99 ? 3.397 5.694 -17.247 1.00 90.25 99 LEU A N 1
ATOM 739 C CA . LEU A 1 99 ? 4.473 6.024 -18.181 1.00 90.25 99 LEU A CA 1
ATOM 740 C C . LEU A 1 99 ? 3.906 6.246 -19.598 1.00 90.25 99 LEU A C 1
ATOM 742 O O . LEU A 1 99 ? 3.110 5.427 -20.060 1.00 90.25 99 LEU A O 1
ATOM 746 N N . PRO A 1 100 ? 4.311 7.319 -20.307 1.00 90.25 100 PRO A N 1
ATOM 747 C CA . PRO A 1 100 ? 3.987 7.486 -21.721 1.00 90.25 100 PRO A CA 1
ATOM 748 C C . PRO A 1 100 ? 4.558 6.327 -22.556 1.00 90.25 100 PRO A C 1
ATOM 750 O O . PRO A 1 100 ? 5.680 5.895 -22.275 1.00 90.25 100 PRO A O 1
ATOM 753 N N . PRO A 1 101 ? 3.837 5.844 -23.588 1.00 81.38 101 PRO A N 1
ATOM 754 C CA . PRO A 1 101 ? 4.290 4.717 -24.406 1.00 81.38 101 PRO A CA 1
ATOM 755 C C . PRO A 1 101 ? 5.631 5.005 -25.094 1.00 81.38 101 PRO A C 1
ATOM 757 O O . PRO A 1 101 ? 6.493 4.133 -25.113 1.00 81.38 101 PRO A O 1
ATOM 760 N N . ASP A 1 102 ? 5.861 6.252 -25.514 1.00 86.75 102 ASP A N 1
ATOM 761 C CA . ASP A 1 102 ? 7.081 6.674 -26.218 1.00 86.75 102 ASP A CA 1
ATOM 762 C C . ASP A 1 102 ? 8.362 6.500 -25.373 1.00 86.75 102 ASP A C 1
ATOM 764 O O . ASP A 1 102 ? 9.470 6.408 -25.901 1.00 86.75 102 ASP A O 1
ATOM 768 N N . VAL A 1 103 ? 8.236 6.448 -24.038 1.00 85.31 103 VAL A N 1
ATOM 769 C CA . VAL A 1 103 ? 9.379 6.237 -23.132 1.00 85.31 103 VAL A CA 1
ATOM 770 C C . VAL A 1 103 ? 9.845 4.783 -23.160 1.00 85.31 103 VAL A C 1
ATOM 772 O O . VAL A 1 103 ? 11.037 4.529 -22.996 1.00 85.31 103 VAL A O 1
ATOM 775 N N . LEU A 1 104 ? 8.928 3.832 -23.373 1.00 81.69 104 LEU A N 1
ATOM 776 C CA . LEU A 1 104 ? 9.270 2.411 -23.458 1.00 81.69 104 LEU A CA 1
ATOM 777 C C . LEU A 1 104 ? 10.055 2.106 -24.735 1.00 81.69 104 LEU A C 1
ATOM 779 O O . LEU A 1 104 ? 10.975 1.295 -24.693 1.00 81.69 104 LEU A O 1
ATOM 783 N N . ASP A 1 105 ? 9.760 2.823 -25.818 1.00 85.62 105 ASP A N 1
ATOM 784 C CA . ASP A 1 105 ? 10.480 2.712 -27.092 1.00 85.62 105 ASP A CA 1
ATOM 785 C C . ASP A 1 105 ? 11.910 3.279 -27.023 1.00 85.62 105 ASP A C 1
ATOM 787 O O . ASP A 1 105 ? 12.751 2.968 -27.862 1.00 85.62 105 ASP A O 1
ATOM 791 N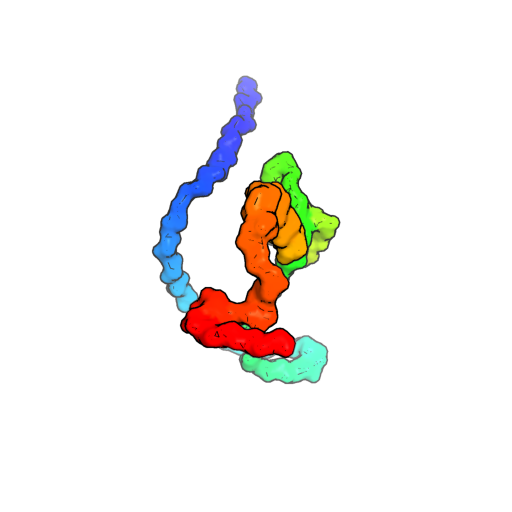 N . CYS A 1 106 ? 12.208 4.101 -26.012 1.00 84.75 106 CYS A N 1
ATOM 792 C CA . CYS A 1 106 ? 13.541 4.660 -25.773 1.00 84.75 106 CYS A CA 1
ATOM 793 C C . CYS A 1 106 ? 14.402 3.806 -24.822 1.00 84.75 106 CYS A C 1
ATOM 795 O O . CYS A 1 106 ? 15.510 4.222 -24.468 1.00 84.75 106 CYS A O 1
ATOM 797 N N . LEU A 1 107 ? 13.899 2.661 -24.347 1.00 85.38 107 LEU A N 1
ATOM 798 C CA . LEU A 1 107 ? 14.637 1.810 -23.417 1.00 85.38 107 LEU A CA 1
ATOM 799 C C . LEU A 1 107 ? 15.776 1.065 -24.132 1.00 85.38 107 LEU A C 1
ATOM 801 O O . LEU A 1 107 ? 15.583 0.566 -25.237 1.00 85.38 107 LEU A O 1
ATOM 805 N N . PRO A 1 108 ? 16.962 0.959 -23.511 1.00 87.19 108 PRO A N 1
ATOM 806 C CA . PRO A 1 108 ? 18.050 0.174 -24.077 1.00 87.19 108 PRO A CA 1
ATOM 807 C C . PRO A 1 108 ? 17.733 -1.325 -24.002 1.00 87.19 108 PRO A C 1
ATOM 809 O O . PRO A 1 108 ? 17.212 -1.785 -22.991 1.00 87.19 108 PRO A O 1
ATOM 812 N N . ASP A 1 109 ? 18.095 -2.095 -25.030 1.00 87.44 109 ASP A N 1
ATOM 813 C CA . ASP A 1 109 ? 17.741 -3.524 -25.148 1.00 87.44 109 ASP A CA 1
ATOM 814 C C . ASP A 1 109 ? 18.405 -4.432 -24.098 1.00 87.44 109 ASP A C 1
ATOM 816 O O . ASP A 1 109 ? 17.932 -5.528 -23.799 1.00 87.44 109 ASP A O 1
ATOM 820 N N . ASP A 1 110 ? 19.518 -3.987 -23.521 1.00 88.38 110 ASP A N 1
ATOM 821 C CA . ASP A 1 110 ? 20.363 -4.763 -22.616 1.00 88.38 110 ASP A CA 1
ATOM 822 C C . ASP A 1 110 ? 20.058 -4.528 -21.123 1.00 88.38 110 ASP A C 1
ATOM 824 O O . ASP A 1 110 ? 20.594 -5.260 -20.288 1.00 88.38 110 ASP A O 1
ATOM 828 N N . LEU A 1 111 ? 19.187 -3.558 -20.786 1.00 85.25 111 LEU A N 1
ATOM 829 C CA . LEU A 1 111 ? 18.680 -3.183 -19.449 1.00 85.25 111 LEU A CA 1
ATOM 830 C C . LEU A 1 111 ? 19.515 -3.716 -18.264 1.00 85.25 111 LEU A C 1
ATOM 832 O O . LEU A 1 111 ? 20.452 -3.079 -17.784 1.00 85.25 111 LEU A O 1
ATOM 836 N N . ALA A 1 112 ? 19.136 -4.896 -17.760 1.00 88.62 112 ALA A N 1
ATOM 837 C CA . ALA A 1 112 ? 19.673 -5.496 -16.545 1.00 88.62 112 ALA A CA 1
ATOM 838 C C . ALA A 1 112 ? 21.022 -6.205 -16.752 1.00 88.62 112 ALA A C 1
ATOM 840 O O . ALA A 1 112 ? 21.789 -6.335 -15.797 1.00 88.62 112 ALA A O 1
ATOM 841 N N . ALA A 1 113 ? 21.341 -6.640 -17.974 1.00 91.06 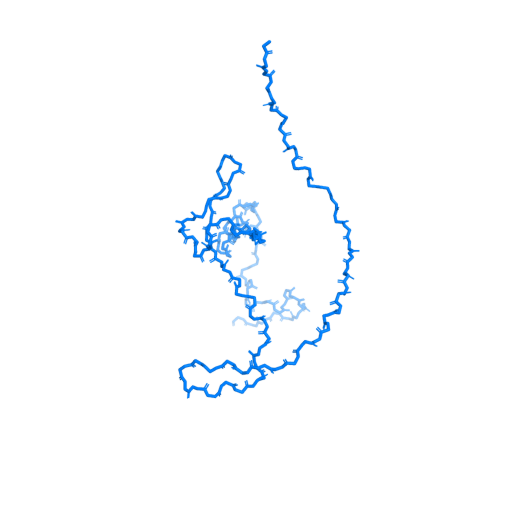113 ALA A N 1
ATOM 842 C CA . ALA A 1 113 ? 22.619 -7.283 -18.284 1.00 91.06 113 ALA A CA 1
ATOM 843 C C . ALA A 1 113 ? 23.794 -6.301 -18.129 1.00 91.06 113 ALA A C 1
ATOM 845 O O . ALA A 1 113 ? 24.884 -6.688 -17.700 1.00 91.06 113 ALA A O 1
ATOM 846 N N . GLN A 1 114 ? 23.546 -5.017 -18.404 1.00 92.88 114 GLN A N 1
ATOM 847 C CA . GLN A 1 114 ? 24.533 -3.937 -18.327 1.00 92.88 114 GLN A CA 1
ATOM 848 C C . GLN A 1 114 ? 24.310 -3.002 -17.130 1.00 92.88 114 GLN A C 1
ATOM 850 O O . GLN A 1 114 ? 24.669 -1.829 -17.168 1.00 92.88 114 GLN A O 1
ATOM 855 N N . HIS A 1 115 ? 23.751 -3.505 -16.027 1.00 91.19 115 HIS A N 1
ATOM 856 C CA . HIS A 1 115 ? 23.456 -2.697 -14.838 1.00 91.19 115 HIS A CA 1
ATOM 857 C C . HIS A 1 115 ? 24.661 -1.875 -14.333 1.00 91.19 115 HIS A C 1
ATOM 859 O O . HIS A 1 115 ? 24.530 -0.686 -14.046 1.00 91.19 115 HIS A O 1
ATOM 865 N N . ASP A 1 116 ? 25.855 -2.477 -14.298 1.00 91.88 116 ASP A N 1
ATOM 866 C CA . ASP A 1 116 ? 27.083 -1.807 -13.842 1.00 91.88 116 ASP A CA 1
ATOM 867 C C . ASP A 1 116 ? 27.521 -0.675 -14.785 1.00 91.88 116 ASP A C 1
ATOM 869 O O . ASP A 1 116 ? 28.136 0.304 -14.350 1.00 91.88 116 ASP A O 1
ATOM 873 N N . HIS A 1 117 ? 27.204 -0.782 -16.078 1.00 92.94 117 HIS A N 1
ATOM 874 C CA . HIS A 1 117 ? 27.451 0.277 -17.053 1.00 92.94 117 HIS A CA 1
ATOM 875 C C . HIS A 1 117 ? 26.555 1.486 -16.762 1.00 92.94 117 HIS A C 1
ATOM 877 O O . HIS A 1 117 ? 27.037 2.616 -16.740 1.00 92.94 117 HIS A O 1
ATOM 883 N N . TYR A 1 118 ? 25.278 1.252 -16.451 1.00 89.00 118 TYR A N 1
ATOM 884 C CA . TYR A 1 118 ? 24.316 2.321 -16.175 1.00 89.00 118 TYR A CA 1
ATOM 885 C C . TYR A 1 118 ? 24.476 2.960 -14.792 1.00 89.00 118 TYR A C 1
ATOM 887 O O . TYR A 1 118 ? 24.240 4.158 -14.650 1.00 89.00 118 TYR A O 1
ATOM 895 N N . LEU A 1 119 ? 24.899 2.196 -13.781 1.00 90.75 119 LEU A N 1
ATOM 896 C CA . LEU A 1 119 ? 25.133 2.741 -12.442 1.00 90.75 119 LEU A CA 1
ATOM 897 C C . LEU A 1 119 ? 26.497 3.412 -12.284 1.00 90.75 119 LEU A C 1
ATOM 899 O O . LEU A 1 119 ? 26.597 4.423 -11.590 1.00 90.75 119 LEU A O 1
ATOM 903 N N . TYR A 1 120 ? 27.545 2.845 -12.885 1.00 93.31 120 TYR A N 1
ATOM 904 C CA . TYR A 1 120 ? 28.926 3.241 -12.596 1.00 93.31 120 TYR A CA 1
ATOM 905 C C . TYR A 1 120 ? 29.712 3.711 -13.824 1.00 93.31 120 TYR A C 1
ATOM 907 O O . TYR A 1 120 ? 30.868 4.103 -13.682 1.00 93.31 120 TYR A O 1
ATOM 915 N N . GLY A 1 121 ? 29.132 3.668 -15.028 1.00 92.62 121 GLY A N 1
ATOM 916 C CA . GLY A 1 121 ? 29.834 4.031 -16.264 1.00 92.62 121 GLY A CA 1
ATOM 917 C C . GLY A 1 121 ? 30.929 3.039 -16.665 1.00 92.62 121 GLY A C 1
ATOM 918 O O . GLY A 1 121 ? 31.814 3.382 -17.448 1.00 92.62 121 GLY A O 1
ATOM 919 N N . THR A 1 122 ? 30.907 1.817 -16.122 1.00 93.69 122 THR A N 1
ATOM 920 C CA . THR A 1 122 ? 31.867 0.764 -16.494 1.00 93.69 122 THR A CA 1
ATOM 921 C C . THR A 1 122 ? 31.691 0.342 -17.960 1.00 93.69 122 THR A C 1
ATOM 923 O O . THR A 1 122 ? 30.599 0.495 -18.508 1.00 93.69 122 THR A O 1
ATOM 926 N N . PRO A 1 123 ? 32.737 -0.167 -18.642 1.00 93.19 123 PRO A N 1
ATOM 927 C CA . PRO A 1 123 ? 32.590 -0.696 -19.999 1.00 93.19 123 PRO A CA 1
ATOM 928 C C . PRO A 1 123 ? 31.527 -1.802 -20.067 1.00 93.19 123 PRO A C 1
ATOM 930 O O . PRO A 1 123 ? 31.420 -2.606 -19.139 1.00 93.19 123 PRO A O 1
ATOM 933 N N . LYS A 1 124 ? 30.765 -1.863 -21.169 1.00 90.25 124 LYS A N 1
ATOM 934 C CA . LYS A 1 124 ? 29.748 -2.906 -21.361 1.00 90.25 124 LYS A CA 1
ATOM 935 C C . LYS A 1 124 ? 30.386 -4.298 -21.378 1.00 90.25 124 LYS A C 1
ATOM 937 O O . LYS A 1 124 ? 31.440 -4.501 -21.984 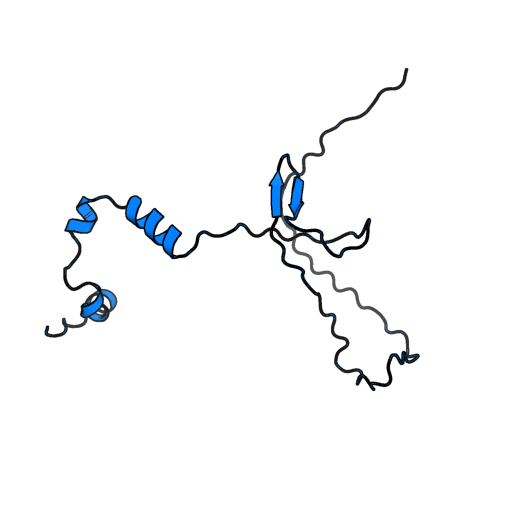1.00 90.25 124 LYS A O 1
ATOM 942 N N . LYS A 1 125 ? 29.728 -5.257 -20.728 1.00 87.56 125 LYS A N 1
ATOM 943 C CA . LYS A 1 125 ? 30.073 -6.682 -20.781 1.00 87.56 125 LYS A CA 1
ATOM 944 C C . LYS A 1 125 ? 29.851 -7.198 -22.210 1.00 87.56 125 LYS A C 1
ATOM 946 O O . LYS A 1 125 ? 28.866 -6.782 -22.822 1.00 87.56 125 LYS A O 1
ATOM 951 N N . PRO A 1 126 ? 30.732 -8.062 -22.739 1.00 84.75 126 PRO A N 1
ATOM 952 C CA . PRO A 1 126 ? 30.463 -8.752 -23.995 1.00 84.75 126 PRO A CA 1
ATOM 953 C C . PRO A 1 126 ? 29.201 -9.618 -23.852 1.00 84.75 126 PRO A C 1
ATOM 955 O O . PRO A 1 126 ? 28.919 -10.109 -22.756 1.00 84.75 126 PRO A O 1
ATOM 958 N N . GLU A 1 127 ? 28.446 -9.731 -24.942 1.00 73.62 127 GLU A N 1
ATOM 959 C CA . GLU A 1 127 ? 27.228 -10.548 -25.060 1.00 73.62 127 GLU A CA 1
ATOM 960 C C . GLU A 1 127 ? 27.500 -12.059 -25.039 1.00 73.62 127 GLU A C 1
ATOM 962 O O . GLU A 1 127 ? 28.587 -12.482 -25.502 1.00 73.62 127 GLU A O 1
#

Secondary structure (DSSP, 8-state):
-----------------------PPPPPP--PPP-TT----TT--S----PPP--EEEETTEEEESS---PPTT----------PPPHHHHHHHHHHTS-HHHHTTS-TTTTTTHHHHHH-PPPPP-

Foldseek 3Di:
DDDDDDDPPPPDPDDDDDDDDDDDDDDDDDDDDDDDPDDPDPPPPDDPPPDDDFDWDDDPNDTGTPDDDPDDPPDDDDDDDDDDDDDPVVVVVVVVVVDDPVVVVVDDPCVPQQVCCVPPVDDHDDD

Radius of gyration: 28.89 Å; chains: 1; bounding box: 73×48×76 Å